Protein AF-A0A496RW31-F1 (afdb_monomer)

Nearest PDB structures (foldsee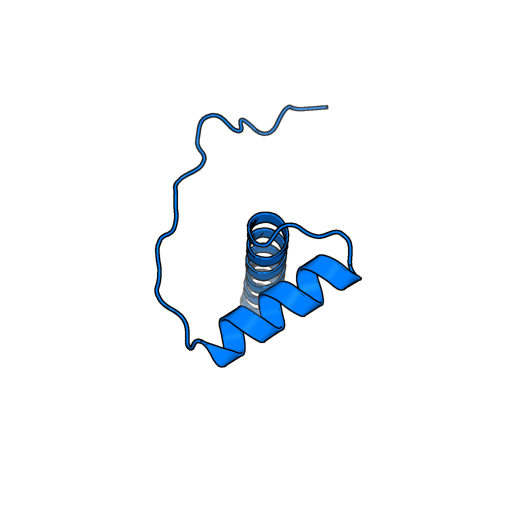k):
  7vp2-assembly1_B  TM=6.242E-01  e=9.038E+00  Arabidopsis thaliana

pLDDT: mean 84.69, std 17.3, range [40.66, 98.25]

Structure (mmCIF, N/CA/C/O backbone):
data_AF-A0A496RW31-F1
#
_entry.id   AF-A0A496RW31-F1
#
loop_
_atom_site.group_PDB
_atom_site.id
_atom_site.type_symbol
_atom_site.label_atom_id
_atom_site.label_alt_id
_atom_site.label_comp_id
_atom_site.label_asym_id
_atom_site.label_entity_id
_atom_site.label_seq_id
_atom_site.pdbx_PDB_ins_code
_atom_site.Cartn_x
_atom_site.Cartn_y
_atom_site.Cartn_z
_atom_site.occupancy
_atom_site.B_iso_or_equiv
_atom_site.auth_seq_id
_atom_site.auth_comp_id
_atom_site.auth_asym_id
_atom_site.auth_atom_id
_atom_site.pdbx_PDB_model_num
ATOM 1 N N . MET A 1 1 ? 2.142 22.426 12.047 1.00 40.66 1 MET A N 1
ATOM 2 C CA . MET A 1 1 ? 1.814 21.128 11.424 1.00 40.66 1 MET A CA 1
ATOM 3 C C . MET A 1 1 ? 2.806 20.133 11.981 1.00 40.66 1 MET A C 1
ATOM 5 O O . MET A 1 1 ? 3.986 20.235 11.675 1.00 40.66 1 MET A O 1
ATOM 9 N N . GLU A 1 2 ? 2.365 19.305 12.922 1.00 45.75 2 GLU A N 1
ATOM 10 C CA . GLU A 1 2 ? 3.234 18.365 13.629 1.00 45.75 2 GLU A CA 1
ATOM 11 C C . GLU A 1 2 ? 3.718 17.311 12.631 1.00 45.75 2 GLU A C 1
ATOM 13 O O . GLU A 1 2 ? 2.922 16.564 12.059 1.00 45.75 2 GLU A O 1
ATOM 18 N N . GLY A 1 3 ? 5.016 17.330 12.331 1.00 52.44 3 GLY A N 1
ATOM 19 C CA . GLY A 1 3 ? 5.639 16.365 11.439 1.00 52.44 3 GLY A CA 1
ATOM 20 C C . GLY A 1 3 ? 5.571 14.992 12.088 1.00 52.44 3 GLY A C 1
ATOM 21 O O . GLY A 1 3 ? 6.414 14.677 12.921 1.00 52.44 3 GLY A O 1
ATOM 22 N N . LYS A 1 4 ? 4.550 14.204 11.725 1.00 58.94 4 LYS A N 1
ATOM 23 C CA . LYS A 1 4 ? 4.410 12.788 12.087 1.00 58.94 4 LYS A CA 1
ATOM 24 C C . LYS A 1 4 ? 5.762 12.133 11.817 1.00 58.94 4 LYS A C 1
ATOM 26 O O . LYS A 1 4 ? 6.207 12.117 10.671 1.00 58.94 4 LYS A O 1
ATOM 31 N N . ASP A 1 5 ? 6.448 11.721 12.878 1.00 57.12 5 ASP A N 1
ATOM 32 C CA . ASP A 1 5 ? 7.866 11.387 12.822 1.00 57.12 5 ASP A CA 1
ATOM 33 C C . ASP A 1 5 ? 8.097 10.176 11.903 1.00 57.12 5 ASP A C 1
ATOM 35 O O . ASP A 1 5 ? 7.977 9.017 12.300 1.00 57.12 5 ASP A O 1
ATOM 39 N N . ILE A 1 6 ? 8.415 10.448 10.635 1.00 59.78 6 ILE A N 1
ATOM 40 C CA . ILE A 1 6 ? 8.738 9.448 9.608 1.00 59.78 6 ILE A CA 1
ATOM 41 C C . ILE A 1 6 ? 9.985 8.623 9.967 1.00 59.78 6 ILE A C 1
ATOM 43 O O . ILE A 1 6 ? 10.278 7.633 9.297 1.00 59.78 6 ILE A O 1
ATOM 47 N N . ARG A 1 7 ? 10.700 8.974 11.048 1.00 58.31 7 ARG A N 1
ATOM 48 C CA . ARG A 1 7 ? 11.894 8.265 11.532 1.00 58.31 7 ARG A CA 1
ATOM 49 C C . ARG A 1 7 ? 11.603 6.895 12.157 1.00 58.31 7 ARG A C 1
ATOM 51 O O . ARG A 1 7 ? 12.551 6.167 12.434 1.00 58.31 7 ARG A O 1
ATOM 58 N N . GLN A 1 8 ? 10.337 6.504 12.350 1.00 77.31 8 GLN A N 1
ATOM 59 C CA . GLN A 1 8 ? 9.970 5.191 12.914 1.00 77.31 8 GLN A CA 1
ATOM 60 C C . GLN A 1 8 ? 9.196 4.266 11.956 1.00 77.31 8 GLN A C 1
ATOM 62 O O . GLN A 1 8 ? 8.557 3.311 12.401 1.00 77.31 8 GLN A O 1
ATOM 67 N N . ALA A 1 9 ? 9.248 4.498 10.641 1.00 80.94 9 ALA A N 1
ATOM 68 C CA . ALA A 1 9 ? 8.640 3.570 9.689 1.00 80.94 9 ALA A CA 1
ATOM 69 C C . ALA A 1 9 ? 9.323 2.185 9.741 1.00 80.94 9 ALA A C 1
ATOM 71 O O . ALA A 1 9 ? 10.549 2.071 9.793 1.00 80.94 9 ALA A O 1
ATOM 72 N N . LYS A 1 10 ? 8.520 1.116 9.720 1.00 86.12 10 LYS A N 1
ATOM 73 C CA . LYS A 1 10 ? 8.987 -0.274 9.610 1.00 86.12 10 LYS A CA 1
ATOM 74 C C . LYS A 1 10 ? 8.630 -0.822 8.230 1.00 86.12 10 LYS A C 1
ATOM 76 O O . LYS A 1 10 ? 7.527 -0.592 7.741 1.00 86.12 10 LYS A O 1
ATOM 81 N N . THR A 1 11 ? 9.552 -1.562 7.619 1.00 89.75 11 THR A N 1
ATOM 82 C CA . THR A 1 11 ? 9.321 -2.225 6.329 1.00 89.75 11 THR A CA 1
ATOM 83 C C . THR A 1 11 ? 8.451 -3.464 6.513 1.00 89.75 11 THR A C 1
ATOM 85 O O . THR A 1 11 ? 8.733 -4.300 7.371 1.00 89.75 11 THR A O 1
ATOM 88 N N . LEU A 1 12 ? 7.429 -3.607 5.669 1.00 87.31 12 LEU A N 1
ATOM 89 C CA . LEU A 1 12 ? 6.622 -4.819 5.553 1.00 87.31 12 LEU A CA 1
ATOM 90 C C . LEU A 1 12 ? 6.970 -5.532 4.246 1.00 87.31 12 LEU A C 1
ATOM 92 O O . LEU A 1 12 ? 6.814 -4.963 3.167 1.00 87.31 12 LEU A O 1
ATOM 96 N N . THR A 1 13 ? 7.406 -6.787 4.347 1.00 92.50 13 THR A N 1
ATOM 97 C CA . THR A 1 13 ? 7.717 -7.642 3.195 1.00 92.50 13 THR A CA 1
ATOM 98 C C . THR A 1 13 ? 6.770 -8.829 3.183 1.00 92.50 13 THR A C 1
ATOM 100 O O . THR A 1 13 ? 6.687 -9.572 4.158 1.00 92.50 13 THR A O 1
ATOM 103 N N . PHE A 1 14 ? 6.069 -9.033 2.072 1.00 91.12 14 PHE A N 1
ATOM 104 C CA . PHE A 1 14 ? 5.157 -10.157 1.888 1.00 91.12 14 PHE A CA 1
ATOM 105 C C . PHE A 1 14 ? 5.091 -10.556 0.411 1.00 91.12 14 PHE A C 1
ATOM 107 O O . PHE A 1 14 ? 5.521 -9.816 -0.475 1.00 91.12 14 PHE A O 1
ATOM 114 N N . ARG A 1 15 ? 4.572 -11.756 0.148 1.00 96.38 15 ARG A N 1
ATOM 115 C CA . ARG A 1 15 ? 4.312 -12.258 -1.206 1.00 96.38 15 ARG A CA 1
ATOM 116 C C . ARG A 1 15 ? 2.825 -12.134 -1.506 1.00 96.38 15 ARG A C 1
ATOM 118 O O . ARG A 1 15 ? 2.007 -12.424 -0.639 1.00 96.38 15 ARG A O 1
ATOM 125 N N . ILE A 1 16 ? 2.490 -11.758 -2.736 1.00 94.88 16 ILE A N 1
ATOM 126 C CA . ILE A 1 16 ? 1.112 -11.759 -3.241 1.00 94.88 16 ILE A CA 1
ATOM 127 C C . ILE A 1 16 ? 1.033 -12.479 -4.587 1.00 94.88 16 ILE A C 1
ATOM 129 O O . ILE A 1 16 ? 2.040 -12.532 -5.299 1.00 94.88 16 ILE A O 1
ATOM 133 N N . PRO A 1 17 ? -0.143 -13.018 -4.956 1.00 98.25 17 PRO A N 1
ATOM 134 C CA . PRO A 1 17 ? -0.369 -13.561 -6.290 1.00 98.25 17 PRO A CA 1
ATOM 135 C C . PRO A 1 17 ? -0.025 -12.542 -7.383 1.00 98.25 17 PRO A C 1
ATOM 137 O O . PRO A 1 17 ? -0.314 -11.350 -7.248 1.00 98.25 17 PRO A O 1
ATOM 140 N N . VAL A 1 18 ? 0.569 -13.014 -8.482 1.00 97.50 18 VAL A N 1
ATOM 141 C CA . VAL A 1 18 ? 1.051 -12.148 -9.573 1.00 97.50 18 VAL A CA 1
ATOM 142 C C . VAL A 1 18 ? -0.067 -11.307 -10.189 1.00 97.50 18 VAL A C 1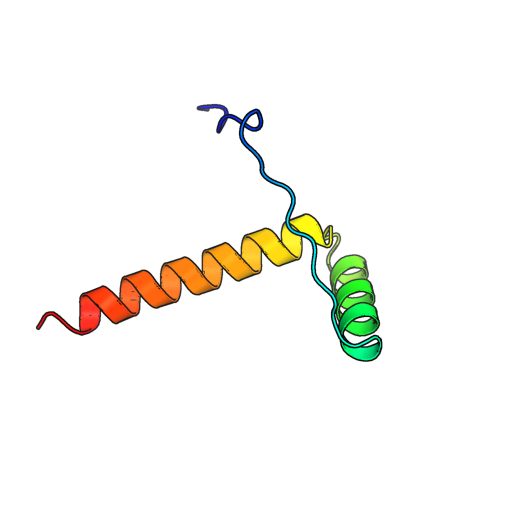
ATOM 144 O O . VAL A 1 18 ? 0.137 -10.130 -10.481 1.00 97.50 18 VAL A O 1
ATOM 147 N N . ASP A 1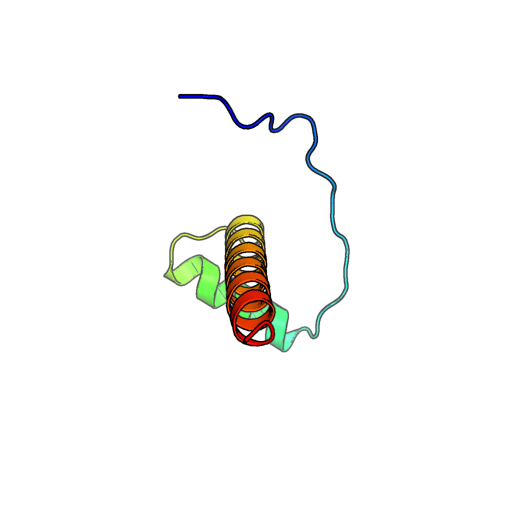 19 ? -1.261 -11.877 -10.332 1.00 98.12 19 ASP A N 1
ATOM 148 C CA . ASP A 1 19 ? -2.394 -11.174 -10.933 1.00 98.12 19 ASP A CA 1
ATOM 149 C C . ASP A 1 19 ? -2.907 -10.054 -10.027 1.00 98.12 19 ASP A C 1
ATOM 151 O O . ASP A 1 19 ? -3.219 -8.964 -10.507 1.00 98.12 19 ASP A O 1
ATOM 155 N N . LEU A 1 20 ? -2.867 -10.262 -8.706 1.00 97.06 20 LEU A N 1
ATOM 156 C CA . LEU A 1 20 ? -3.179 -9.213 -7.741 1.00 97.06 20 LEU A CA 1
ATOM 157 C C . LEU A 1 20 ? -2.134 -8.091 -7.788 1.00 97.06 20 LEU A C 1
ATOM 159 O O . LEU A 1 20 ? -2.498 -6.917 -7.795 1.00 97.06 20 LEU A O 1
ATOM 163 N N . TYR A 1 21 ? -0.843 -8.428 -7.886 1.00 95.94 21 TYR A N 1
ATOM 164 C CA . TYR A 1 21 ? 0.215 -7.423 -8.038 1.00 95.94 21 TYR A CA 1
ATOM 165 C C . TYR A 1 21 ? 0.026 -6.571 -9.301 1.00 95.94 21 TYR A C 1
ATOM 167 O O . TYR A 1 21 ? 0.129 -5.343 -9.238 1.00 95.94 21 TYR A O 1
ATOM 175 N N . ARG A 1 22 ? -0.284 -7.203 -10.441 1.00 97.81 22 ARG A N 1
ATOM 176 C CA . ARG A 1 22 ? -0.558 -6.500 -11.706 1.00 97.81 22 ARG A CA 1
ATOM 177 C C . ARG A 1 22 ? -1.735 -5.544 -11.571 1.00 97.81 22 ARG A C 1
ATOM 179 O O . ARG A 1 22 ? -1.626 -4.392 -11.984 1.00 97.81 22 ARG A O 1
ATOM 186 N N . TRP A 1 23 ? -2.825 -6.003 -10.964 1.00 97.44 23 TRP A N 1
ATOM 187 C CA . TRP A 1 23 ? -3.992 -5.162 -10.734 1.00 97.4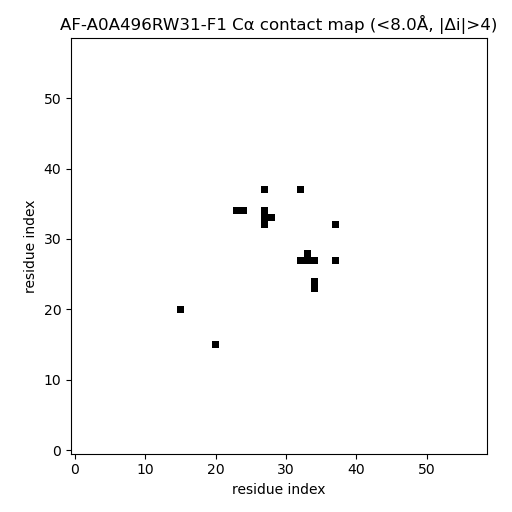4 23 TRP A CA 1
ATOM 188 C C . TRP A 1 23 ? -3.652 -3.949 -9.854 1.00 97.44 23 TRP A C 1
ATOM 190 O O . TRP A 1 23 ? -3.942 -2.819 -10.244 1.00 97.44 23 TRP A O 1
ATOM 200 N N . VAL A 1 24 ? -2.937 -4.152 -8.736 1.00 96.38 24 VAL A N 1
ATOM 201 C CA . VAL A 1 24 ? -2.491 -3.056 -7.851 1.00 96.38 24 VAL A CA 1
ATOM 202 C C . VAL A 1 24 ? -1.624 -2.051 -8.611 1.00 96.38 24 VAL A C 1
ATOM 204 O O . VAL A 1 24 ? -1.796 -0.845 -8.447 1.00 96.38 24 VAL A O 1
ATOM 207 N N . LYS A 1 25 ? -0.716 -2.523 -9.474 1.00 96.62 25 LYS A N 1
ATOM 208 C CA . LYS A 1 25 ? 0.130 -1.657 -10.310 1.00 96.62 25 LYS A CA 1
ATOM 209 C C . LYS A 1 25 ? -0.687 -0.774 -11.251 1.00 96.62 25 LYS A C 1
ATOM 211 O O . LYS A 1 25 ? -0.398 0.418 -11.329 1.00 96.62 25 LYS A O 1
ATOM 216 N N . VAL A 1 26 ? -1.671 -1.345 -11.948 1.00 98.12 26 VAL A N 1
ATOM 217 C CA . VAL A 1 26 ? -2.544 -0.601 -12.873 1.00 98.12 26 VAL A CA 1
ATOM 218 C C . VAL A 1 26 ? -3.382 0.420 -12.110 1.00 98.12 26 VAL A C 1
ATOM 220 O O . VAL A 1 26 ? -3.384 1.591 -12.479 1.00 98.12 26 VAL A O 1
ATOM 223 N N . TYR A 1 27 ? -4.017 0.001 -11.013 1.00 97.25 27 TYR A N 1
ATOM 224 C CA . TYR A 1 27 ? -4.819 0.890 -10.176 1.00 97.25 27 TYR A CA 1
ATOM 225 C C . TYR A 1 27 ? -3.992 2.073 -9.658 1.00 97.25 27 TYR A C 1
ATOM 227 O O . TYR A 1 27 ? -4.403 3.222 -9.783 1.00 97.25 27 TYR A O 1
ATOM 235 N N . CYS A 1 28 ? -2.793 1.811 -9.135 1.00 97.69 28 CYS A N 1
ATOM 236 C CA . CYS A 1 28 ? -1.903 2.863 -8.653 1.00 97.69 28 CYS A CA 1
ATOM 237 C C . CYS A 1 28 ? -1.527 3.855 -9.765 1.00 97.69 28 CYS A C 1
ATOM 239 O O . CYS A 1 28 ? -1.588 5.059 -9.545 1.00 97.69 28 CYS A O 1
ATOM 241 N N . ALA A 1 29 ? -1.194 3.359 -10.962 1.00 96.94 29 ALA A N 1
ATOM 242 C CA . ALA A 1 29 ? -0.826 4.205 -12.097 1.00 96.94 29 ALA A CA 1
ATOM 243 C C . ALA A 1 29 ? -1.987 5.082 -12.596 1.00 96.94 29 ALA A C 1
ATOM 245 O O . ALA A 1 29 ? -1.759 6.218 -12.985 1.00 96.94 29 ALA A O 1
ATOM 246 N N . GLN A 1 30 ? -3.221 4.572 -12.573 1.00 97.75 30 GLN A N 1
ATOM 247 C CA . GLN A 1 30 ? -4.410 5.322 -13.002 1.00 97.75 30 GLN A CA 1
ATOM 248 C C . GLN A 1 30 ? -4.848 6.405 -12.009 1.00 97.75 30 GLN A C 1
ATOM 250 O O . GLN A 1 30 ? -5.596 7.299 -12.389 1.00 97.75 30 GLN A O 1
ATOM 255 N N . ASN A 1 31 ? -4.419 6.305 -10.748 1.00 96.38 31 ASN A N 1
ATOM 256 C CA . ASN A 1 31 ? -4.844 7.191 -9.663 1.00 96.38 31 ASN A CA 1
ATOM 257 C C . ASN A 1 31 ? -3.689 8.044 -9.103 1.00 96.38 31 ASN A C 1
ATOM 259 O O . ASN A 1 31 ? -3.831 8.609 -8.022 1.00 96.38 31 ASN A O 1
ATOM 263 N N . ASP A 1 32 ? -2.537 8.091 -9.785 1.00 95.88 32 ASP A N 1
ATOM 264 C CA . ASP A 1 32 ? -1.323 8.787 -9.325 1.00 95.88 32 ASP A CA 1
ATOM 265 C C . ASP A 1 32 ? -0.888 8.391 -7.895 1.00 95.88 32 ASP A C 1
ATOM 267 O O . ASP A 1 32 ? -0.366 9.190 -7.114 1.00 95.88 32 ASP A O 1
ATOM 271 N N . LEU A 1 33 ? -1.093 7.117 -7.537 1.00 96.31 33 LEU A N 1
ATOM 272 C CA . LEU A 1 33 ? -0.745 6.563 -6.229 1.00 96.31 33 LEU A CA 1
ATOM 273 C C . LEU A 1 33 ? 0.556 5.763 -6.288 1.00 96.31 33 LEU A C 1
ATOM 275 O O . LEU A 1 33 ? 0.865 5.059 -7.249 1.00 96.31 33 LEU A O 1
ATOM 279 N N . THR A 1 34 ? 1.304 5.786 -5.188 1.00 95.75 34 THR A N 1
ATOM 280 C CA . THR A 1 34 ? 2.360 4.795 -4.958 1.00 95.75 34 THR A CA 1
ATOM 281 C C . THR A 1 34 ? 1.752 3.537 -4.340 1.00 95.75 34 THR A C 1
ATOM 283 O O . TH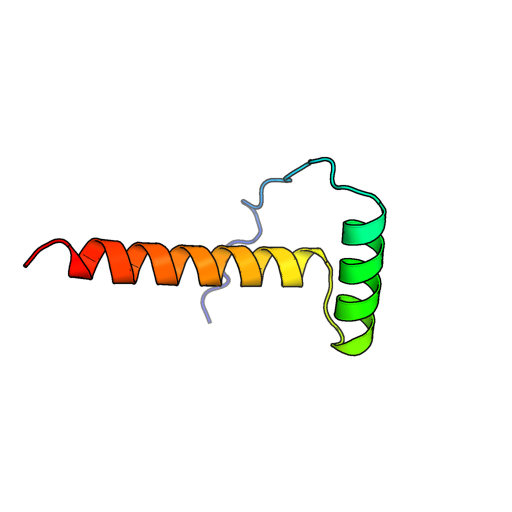R A 1 34 ? 0.786 3.620 -3.585 1.00 95.75 34 THR A O 1
ATOM 286 N N . ILE A 1 35 ? 2.347 2.363 -4.587 1.00 93.88 35 ILE A N 1
ATOM 287 C CA . ILE A 1 35 ? 1.896 1.107 -3.951 1.00 93.88 35 ILE A CA 1
ATOM 288 C C . ILE A 1 35 ? 1.937 1.230 -2.422 1.00 93.88 35 ILE A C 1
ATOM 290 O O . ILE A 1 35 ? 1.022 0.778 -1.744 1.00 93.88 35 ILE A O 1
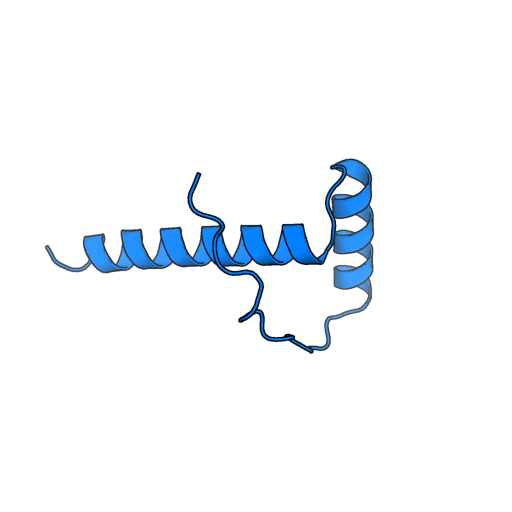ATOM 294 N N . SER A 1 36 ? 2.983 1.868 -1.883 1.00 92.25 36 SER A N 1
ATOM 295 C CA . SER A 1 36 ? 3.101 2.123 -0.444 1.00 92.25 36 SER A CA 1
ATOM 296 C C . SER A 1 36 ? 1.939 2.982 0.060 1.00 92.25 36 SER A C 1
ATOM 298 O O . SER A 1 36 ? 1.268 2.593 1.008 1.00 92.25 36 SER A O 1
ATOM 300 N N . GLY A 1 37 ? 1.630 4.086 -0.630 1.00 93.50 37 GLY A N 1
ATOM 301 C CA . GLY A 1 37 ? 0.503 4.956 -0.288 1.00 93.50 37 GLY A CA 1
ATOM 302 C C . GLY A 1 37 ? -0.844 4.235 -0.350 1.00 93.50 37 GLY A C 1
ATOM 303 O O . GLY A 1 37 ? -1.636 4.354 0.581 1.00 93.50 37 GLY A O 1
ATOM 304 N N . PHE A 1 38 ? -1.071 3.424 -1.386 1.00 95.00 38 PHE A N 1
ATOM 305 C CA . PHE A 1 38 ? -2.260 2.575 -1.493 1.00 95.00 38 PHE A CA 1
ATOM 306 C C . PHE A 1 38 ? -2.385 1.613 -0.301 1.00 95.00 38 PHE A C 1
ATOM 308 O O . PHE A 1 38 ? -3.444 1.534 0.319 1.00 95.00 38 PHE A O 1
ATOM 315 N N . LEU A 1 39 ? -1.305 0.913 0.060 1.00 93.75 39 LEU A N 1
ATOM 316 C CA . LEU A 1 39 ? -1.308 -0.012 1.197 1.00 93.75 39 LEU A CA 1
ATOM 317 C C . LEU A 1 39 ? -1.525 0.715 2.527 1.00 93.75 39 LEU A C 1
ATOM 319 O O . LEU A 1 39 ? -2.288 0.230 3.359 1.00 93.75 39 LEU A O 1
ATOM 323 N N . THR A 1 40 ? -0.900 1.877 2.729 1.00 93.06 40 THR A N 1
ATOM 324 C CA . THR A 1 40 ? -1.118 2.701 3.926 1.00 93.06 40 THR A CA 1
ATOM 325 C C . THR A 1 40 ? -2.584 3.108 4.051 1.00 93.06 40 THR A C 1
ATOM 327 O O . THR A 1 40 ? -3.177 2.879 5.103 1.00 93.06 40 THR A O 1
ATOM 330 N N . GLN A 1 41 ? -3.191 3.617 2.976 1.00 93.69 41 GLN A N 1
ATOM 331 C CA . GLN A 1 41 ? -4.606 4.006 2.964 1.00 93.69 41 GLN A CA 1
ATOM 332 C C . GLN A 1 41 ? -5.536 2.814 3.213 1.00 93.69 41 GLN A C 1
ATOM 334 O O . GLN A 1 41 ? -6.497 2.921 3.977 1.00 93.69 41 GLN A O 1
ATOM 339 N N . LEU A 1 42 ? -5.243 1.659 2.606 1.00 94.25 42 LEU A N 1
ATOM 340 C CA . LEU A 1 4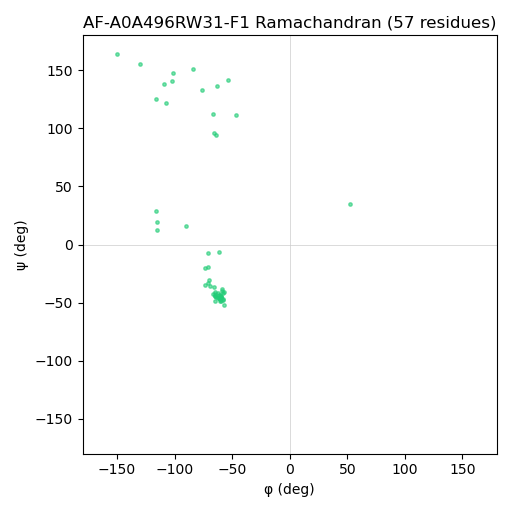2 ? -6.007 0.431 2.820 1.00 94.25 42 LEU A CA 1
ATOM 341 C C . LEU A 1 42 ? -5.961 -0.002 4.294 1.00 94.25 42 LEU A C 1
ATOM 343 O O . LEU A 1 42 ? -6.997 -0.336 4.868 1.00 94.25 42 LEU A O 1
ATOM 347 N N . ILE A 1 43 ? -4.779 0.036 4.917 1.00 93.56 43 ILE A N 1
ATOM 348 C CA . ILE A 1 43 ? -4.598 -0.302 6.336 1.00 93.56 43 ILE A CA 1
ATOM 349 C C . ILE A 1 43 ? -5.344 0.690 7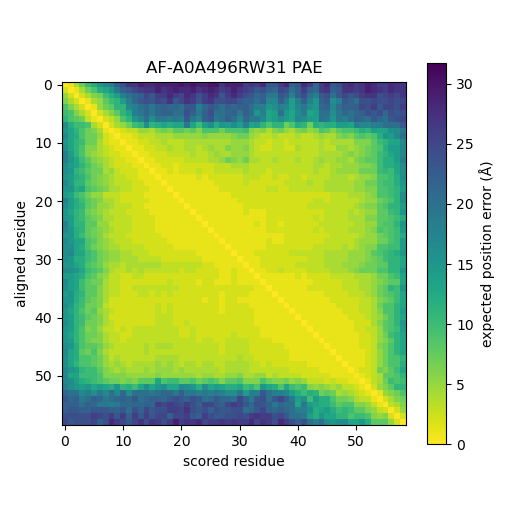.235 1.00 93.56 43 ILE A C 1
ATOM 351 O O . ILE A 1 43 ? -6.043 0.257 8.151 1.00 93.56 43 ILE A O 1
ATOM 355 N N . GLU A 1 44 ? -5.241 1.997 6.979 1.00 94.88 44 GLU A N 1
ATOM 356 C CA . GLU A 1 44 ? -5.958 3.026 7.747 1.00 94.88 44 GLU A CA 1
ATOM 357 C C . GLU A 1 44 ? -7.479 2.852 7.633 1.00 94.88 44 GLU A C 1
ATOM 359 O O . GLU A 1 44 ? -8.169 2.844 8.653 1.00 94.88 44 GLU A O 1
ATOM 364 N N . THR A 1 45 ? -7.986 2.575 6.429 1.00 95.38 45 THR A N 1
ATOM 365 C CA . THR A 1 45 ? -9.412 2.294 6.182 1.00 95.38 45 THR A CA 1
ATOM 366 C C . THR A 1 45 ? -9.892 1.072 6.970 1.00 95.38 45 THR A C 1
ATOM 368 O O . THR A 1 45 ? -10.956 1.098 7.595 1.00 95.38 45 THR A O 1
ATOM 371 N N . ILE A 1 46 ? -9.113 -0.017 6.966 1.00 93.94 46 ILE A N 1
ATOM 372 C CA . ILE A 1 46 ? -9.440 -1.228 7.731 1.00 93.94 46 ILE A CA 1
ATOM 373 C C . ILE A 1 46 ? -9.406 -0.932 9.233 1.00 93.94 46 ILE A C 1
ATOM 375 O O . ILE A 1 46 ? -10.328 -1.338 9.940 1.00 93.94 46 ILE A O 1
ATOM 379 N N . ARG A 1 47 ? -8.393 -0.204 9.718 1.00 93.44 47 ARG A N 1
ATOM 380 C CA . ARG A 1 47 ? -8.275 0.189 11.129 1.00 93.44 47 ARG A CA 1
ATOM 381 C C . ARG A 1 47 ? -9.501 0.973 11.586 1.00 93.44 47 ARG A C 1
ATOM 383 O O . ARG A 1 47 ? -10.128 0.579 12.563 1.00 93.44 47 ARG A O 1
ATOM 390 N N . GLU A 1 48 ? -9.878 2.021 10.858 1.00 93.81 48 GLU A N 1
ATOM 391 C CA . GLU A 1 48 ? -11.048 2.842 11.189 1.00 93.81 48 GLU A CA 1
ATOM 392 C C . GLU A 1 48 ? -12.336 2.016 11.225 1.00 93.81 48 GLU A C 1
ATOM 394 O O . GLU A 1 48 ? -13.180 2.195 12.105 1.00 93.8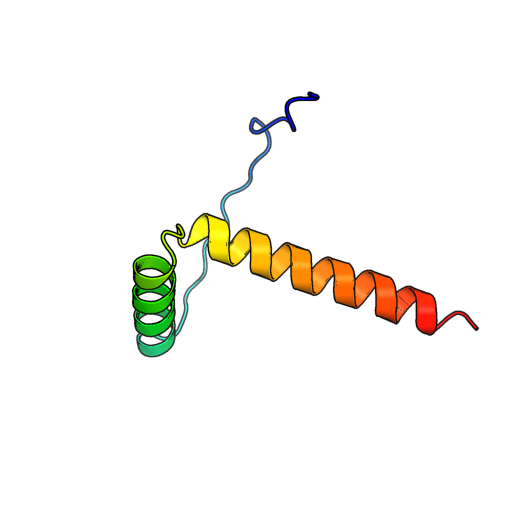1 48 GLU A O 1
ATOM 399 N N . ARG A 1 49 ? -12.496 1.081 10.280 1.00 92.50 49 ARG A N 1
ATOM 400 C CA . ARG A 1 49 ? -13.649 0.177 10.250 1.00 92.50 49 ARG A CA 1
ATOM 401 C C . ARG A 1 49 ? -13.670 -0.754 11.462 1.00 92.50 49 ARG A C 1
ATOM 403 O O . ARG A 1 49 ? -14.734 -0.967 12.038 1.00 92.50 49 ARG A O 1
ATOM 410 N N . VAL A 1 50 ? -12.520 -1.305 11.851 1.00 91.06 50 VAL A N 1
ATOM 411 C CA . VAL A 1 50 ? -12.395 -2.175 13.031 1.00 91.06 50 VAL A CA 1
ATOM 412 C C . VAL A 1 50 ? -12.686 -1.399 14.314 1.00 91.06 50 VAL A C 1
ATOM 414 O O . VAL A 1 50 ? -13.445 -1.887 15.146 1.00 91.06 50 VAL A O 1
ATOM 417 N N . GLU A 1 51 ? -12.157 -0.185 14.456 1.00 90.69 51 GLU A N 1
ATOM 418 C CA . GLU A 1 51 ? -12.411 0.683 15.612 1.00 90.69 51 GLU A CA 1
ATOM 419 C C . GLU A 1 51 ? -13.900 1.039 15.729 1.00 90.69 51 GLU A C 1
ATOM 421 O O . GLU A 1 51 ? -14.491 0.870 16.796 1.00 90.69 51 GLU A O 1
ATOM 426 N N . LYS A 1 52 ? -14.547 1.433 14.623 1.00 86.56 52 LYS A N 1
ATOM 427 C CA . LYS A 1 52 ? -15.992 1.731 14.597 1.00 86.56 52 LYS A CA 1
ATOM 428 C C . LYS A 1 52 ? -16.847 0.508 14.945 1.00 86.56 52 LYS A C 1
ATOM 430 O O . LYS A 1 52 ? -17.737 0.605 15.786 1.00 86.56 52 LYS A O 1
ATOM 435 N N . ASN A 1 53 ? -16.545 -0.653 14.365 1.00 80.75 53 ASN A N 1
ATOM 436 C CA . ASN A 1 53 ? -17.299 -1.884 14.625 1.00 80.75 53 ASN A CA 1
ATOM 437 C C . ASN A 1 53 ? -17.057 -2.438 16.043 1.00 80.75 53 ASN A C 1
ATOM 439 O O . ASN A 1 53 ? -17.960 -3.010 16.648 1.00 80.75 53 ASN A O 1
ATOM 443 N N . GLY A 1 54 ? -15.851 -2.263 16.593 1.00 65.00 54 GLY A N 1
ATOM 444 C CA . GLY A 1 54 ? -15.521 -2.627 17.973 1.00 65.00 54 GLY A CA 1
ATOM 445 C C . GLY A 1 54 ? -16.189 -1.721 19.013 1.00 65.00 54 GLY A C 1
ATOM 446 O O . GLY A 1 54 ? -16.532 -2.192 20.096 1.00 65.00 54 GLY A O 1
ATOM 447 N N . LEU A 1 55 ? -16.432 -0.449 18.677 1.00 56.72 55 LEU A N 1
ATOM 448 C CA . LEU A 1 55 ? -17.239 0.472 19.487 1.00 56.72 55 LEU A CA 1
ATOM 449 C C . LEU A 1 55 ? -18.741 0.149 19.409 1.00 56.72 55 LEU A C 1
ATOM 451 O O . LEU A 1 55 ? -19.434 0.274 20.413 1.00 56.72 55 LEU A O 1
ATOM 455 N N . GLN A 1 56 ? -19.241 -0.316 18.258 1.00 54.47 56 GLN A N 1
ATOM 456 C CA . GLN A 1 56 ? -20.652 -0.706 18.104 1.00 54.47 56 GLN A CA 1
ATOM 457 C C . GLN A 1 56 ? -21.033 -1.997 18.851 1.00 54.47 56 GLN A C 1
ATOM 459 O O . GLN A 1 56 ? -22.207 -2.188 19.142 1.00 54.47 56 GLN A O 1
ATOM 464 N N . ASN A 1 57 ? -20.070 -2.848 19.222 1.00 50.72 57 ASN A N 1
ATOM 465 C CA . ASN A 1 57 ? -20.302 -4.073 20.007 1.00 50.72 57 ASN A CA 1
ATOM 466 C C . ASN A 1 57 ? -20.208 -3.868 21.536 1.00 50.72 57 ASN A C 1
ATOM 468 O O . ASN A 1 57 ? -20.055 -4.836 22.280 1.00 50.72 57 ASN A O 1
ATOM 472 N N . ARG A 1 58 ? -20.261 -2.618 22.018 1.00 50.97 58 ARG A N 1
ATOM 473 C CA . ARG A 1 58 ? -20.251 -2.263 23.453 1.00 50.97 58 ARG A CA 1
ATOM 474 C C . ARG A 1 58 ? -21.548 -1.584 23.926 1.00 50.97 58 ARG A C 1
ATOM 476 O O . ARG A 1 58 ? -21.494 -0.771 24.846 1.00 50.97 58 ARG A O 1
ATOM 483 N N . ALA A 1 59 ? -22.678 -1.893 23.293 1.00 46.19 59 ALA A N 1
ATOM 484 C CA . ALA A 1 59 ? -24.007 -1.467 23.736 1.00 46.19 59 ALA A CA 1
ATOM 485 C C . ALA A 1 59 ? -24.719 -2.593 24.492 1.00 46.19 59 ALA A C 1
ATOM 487 O O . ALA A 1 59 ? -24.605 -3.754 24.036 1.00 46.19 59 ALA A O 1
#

Radius of gyration: 15.31 Å; Cα contacts (8 Å, |Δi|>4): 9; chains: 1; bounding box: 36×35×37 Å

Foldseek 3Di:
DPDPPPVPDDDDDDDDDPVVVVVLVVVCVVVVHDSVRVVVVVVVVVVVVCVVVVVVVPD

Secondary structure (DSSP, 8-state):
-----GGG---------HHHHHHHHHHHHHTT--HHHHHHHHHHHHHHHHHHHHHHT--

Mean predicted aligned error: 7.77 Å

Sequence (59 aa):
MEGKDIRQAKTLTFRIPVDLYRWVKVYCAQNDLTISGFLTQLIETIRERVEKNGLQNRA

Solvent-accessible surface area (backbone atoms only — not comparable to full-atom values): 3819 Å² total; per-residue (Å²): 132,84,75,75,69,75,89,70,75,77,90,86,87,83,88,74,59,70,69,59,52,53,49,51,52,51,55,22,65,76,66,82,44,50,70,67,58,51,50,52,52,52,51,52,54,52,48,55,50,49,53,52,54,59,57,66,74,72,118